Protein AF-K5YWD1-F1 (afdb_monomer_lite)

Secondary structure (DSSP, 8-state):
-TTTSPTTPEEEEEEE-B-SSHHHHHHHHHHHHHH-TT---PPBHHHHHHHHHHTT--S-EEEEEEEEEEHHHHHHT---GGG-HHHHHHHHHHTTTT-TTSS--EEETTEEEEEEEEEEEEEE---

pLDDT: mean 97.2, std 2.27, range [78.12, 98.75]

Structure (mmCIF, N/CA/C/O backbone):
data_AF-K5YWD1-F1
#
_entry.id   AF-K5YWD1-F1
#
loop_
_atom_site.group_PDB
_atom_site.id
_atom_site.type_symbol
_atom_site.label_atom_id
_atom_site.label_alt_id
_atom_site.label_comp_id
_atom_site.label_asym_id
_atom_site.label_entity_id
_atom_site.label_seq_id
_atom_site.pdbx_PDB_ins_code
_atom_site.Cartn_x
_atom_site.Cartn_y
_atom_site.Cartn_z
_atom_site.occupancy
_atom_site.B_iso_or_equiv
_atom_site.auth_seq_id
_atom_site.auth_comp_id
_atom_site.auth_asym_id
_atom_site.auth_atom_id
_atom_site.pdbx_PDB_model_num
ATOM 1 N N . MET A 1 1 ? -14.691 9.164 9.402 1.00 92.31 1 MET A N 1
ATOM 2 C CA . MET A 1 1 ? -15.242 7.892 9.925 1.00 92.31 1 MET A CA 1
ATOM 3 C C . MET A 1 1 ? -15.603 7.996 11.404 1.00 92.31 1 MET A C 1
ATOM 5 O O . MET A 1 1 ? -16.786 7.988 11.702 1.00 92.31 1 MET A O 1
ATOM 9 N N . VAL A 1 2 ? -14.638 8.214 12.307 1.00 95.00 2 VAL A N 1
ATOM 10 C CA . VAL A 1 2 ? -14.841 8.201 13.778 1.00 95.00 2 VAL A CA 1
ATOM 11 C C . VAL A 1 2 ? -16.022 9.037 14.282 1.00 95.00 2 VAL A C 1
ATOM 13 O O . VAL A 1 2 ? -16.811 8.562 15.097 1.00 95.00 2 VAL A O 1
ATOM 16 N N . ARG A 1 3 ? -16.188 10.264 13.769 1.00 95.69 3 ARG A N 1
ATOM 17 C CA . ARG A 1 3 ? -17.308 11.150 14.131 1.00 95.69 3 ARG A CA 1
ATOM 18 C C . ARG A 1 3 ? -18.682 10.494 13.938 1.00 95.69 3 ARG A C 1
ATOM 20 O O . ARG A 1 3 ? -19.575 10.736 14.736 1.00 95.69 3 ARG A O 1
ATOM 27 N N . LEU A 1 4 ? -18.841 9.698 12.880 1.00 96.62 4 LEU A N 1
ATOM 28 C CA . LEU A 1 4 ? -20.120 9.105 12.478 1.00 96.62 4 LEU A CA 1
ATOM 29 C C . LEU A 1 4 ? -20.334 7.699 13.042 1.00 96.62 4 LEU A C 1
ATOM 31 O O . LEU A 1 4 ? -21.474 7.276 13.193 1.00 96.62 4 LEU A O 1
ATOM 35 N N . THR A 1 5 ? -19.261 6.971 13.347 1.00 96.94 5 THR A N 1
ATOM 36 C CA . THR A 1 5 ? -19.362 5.643 13.954 1.00 96.94 5 THR A CA 1
ATOM 37 C C . THR A 1 5 ? -20.031 5.757 15.326 1.00 96.94 5 THR A C 1
ATOM 39 O O . THR A 1 5 ? -19.614 6.569 16.157 1.00 96.94 5 THR A O 1
ATOM 42 N N . ALA A 1 6 ? -21.069 4.957 15.570 1.00 97.06 6 ALA A N 1
ATOM 43 C CA . ALA A 1 6 ? -21.702 4.862 16.883 1.00 97.06 6 ALA A CA 1
ATOM 44 C C . ALA A 1 6 ? -20.738 4.255 17.917 1.00 97.06 6 ALA A C 1
ATOM 46 O O . ALA A 1 6 ? -19.829 3.502 17.559 1.00 97.06 6 ALA A O 1
ATOM 47 N N . THR A 1 7 ? -20.939 4.554 19.199 1.00 96.50 7 THR A N 1
ATOM 48 C CA . THR A 1 7 ? -20.226 3.878 20.294 1.00 96.50 7 THR A CA 1
ATOM 49 C C . THR A 1 7 ? -20.451 2.365 20.216 1.00 96.50 7 THR A C 1
ATOM 51 O O . THR A 1 7 ? -21.562 1.915 19.942 1.00 96.50 7 THR A O 1
ATOM 54 N N . GLY A 1 8 ? -19.388 1.576 20.392 1.00 97.19 8 GLY A N 1
ATOM 55 C CA . GLY A 1 8 ? -19.395 0.124 20.165 1.00 97.19 8 GLY A CA 1
ATOM 56 C C . GLY A 1 8 ? -19.268 -0.287 18.690 1.00 97.19 8 GLY A C 1
ATOM 57 O O . GLY A 1 8 ? -19.046 -1.460 18.392 1.00 97.19 8 GLY A O 1
ATOM 58 N N . GLY A 1 9 ? -19.352 0.662 17.754 1.00 97.62 9 GLY A N 1
ATOM 59 C CA . GLY A 1 9 ? -19.116 0.429 16.334 1.00 97.62 9 GLY A CA 1
ATOM 60 C C . GLY A 1 9 ? -17.634 0.222 16.019 1.00 97.62 9 GLY A C 1
ATOM 61 O O . GLY A 1 9 ? -16.753 0.792 16.666 1.00 97.62 9 GLY A O 1
ATOM 62 N N . ARG A 1 10 ? -17.350 -0.584 14.993 1.00 97.81 10 ARG A N 1
ATOM 63 C CA . ARG A 1 10 ? -15.984 -0.882 14.549 1.00 97.81 10 ARG A CA 1
ATOM 64 C C . ARG A 1 10 ? -15.585 -0.015 13.361 1.00 97.81 10 ARG A C 1
ATOM 66 O O . ARG A 1 10 ? -16.333 0.102 12.395 1.00 97.81 10 ARG A O 1
ATOM 73 N N . VAL A 1 11 ? -14.379 0.536 13.419 1.00 98.06 11 VAL A N 1
ATOM 74 C CA . VAL A 1 11 ? -13.693 1.130 12.268 1.00 98.06 11 VAL A CA 1
ATOM 75 C C . VAL A 1 11 ? -12.657 0.124 11.786 1.00 98.06 11 VAL A C 1
ATOM 77 O O . VAL A 1 11 ? -11.873 -0.379 12.591 1.00 98.06 11 VAL A O 1
ATOM 80 N N . VAL A 1 12 ? -12.680 -0.189 10.491 1.00 98.25 12 VAL A N 1
ATOM 81 C CA . VAL A 1 12 ? -11.716 -1.079 9.835 1.00 98.25 12 VAL A CA 1
ATOM 82 C C . VAL A 1 12 ? -11.089 -0.327 8.668 1.00 98.25 12 VAL A C 1
ATOM 84 O O . VAL A 1 12 ? -11.808 0.266 7.867 1.00 98.25 12 VAL A O 1
ATOM 87 N N . LEU A 1 13 ? -9.764 -0.351 8.586 1.00 98.31 13 LEU A N 1
ATOM 88 C CA . LEU A 1 13 ? -8.983 0.150 7.462 1.00 98.31 13 LEU A CA 1
ATOM 89 C C . LEU A 1 13 ? -8.255 -1.034 6.833 1.00 98.31 13 LEU A C 1
ATOM 91 O O . LEU A 1 13 ? -7.573 -1.771 7.540 1.00 98.31 13 LEU A O 1
ATOM 95 N N . CYS A 1 14 ? -8.398 -1.194 5.522 1.00 98.25 14 CYS A N 1
ATOM 96 C CA . CYS A 1 14 ? -7.666 -2.171 4.724 1.00 98.25 14 CYS A CA 1
ATOM 97 C C . CYS A 1 14 ? -6.962 -1.407 3.610 1.00 98.25 14 CYS A C 1
ATOM 99 O O . CYS A 1 14 ? -7.650 -0.825 2.773 1.00 98.25 14 CYS A O 1
ATOM 101 N N . ASP A 1 15 ? -5.634 -1.388 3.610 1.00 98.38 15 ASP A N 1
ATOM 102 C CA . ASP A 1 15 ? -4.888 -0.623 2.612 1.00 98.38 15 ASP A CA 1
ATOM 103 C C . ASP A 1 15 ? -3.509 -1.226 2.326 1.00 98.38 15 ASP A C 1
ATOM 105 O O . ASP A 1 15 ? -2.964 -1.995 3.130 1.00 98.38 15 ASP A O 1
ATOM 109 N N . GLY A 1 16 ? -2.950 -0.871 1.171 1.00 98.12 16 GLY A N 1
ATOM 110 C CA . GLY A 1 16 ? -1.525 -1.016 0.913 1.00 98.12 16 GLY A CA 1
ATOM 111 C C . GLY A 1 16 ? -0.726 -0.010 1.739 1.00 98.12 16 GLY A C 1
ATOM 112 O O . GLY A 1 16 ? -1.207 1.071 2.068 1.00 98.12 16 GLY A O 1
ATOM 113 N N . ILE A 1 17 ? 0.513 -0.356 2.070 1.00 98.62 17 ILE A N 1
ATOM 114 C CA . ILE A 1 17 ? 1.416 0.509 2.825 1.00 98.62 17 ILE A CA 1
ATOM 115 C C . ILE A 1 17 ? 2.753 0.664 2.113 1.00 98.62 17 ILE A C 1
ATOM 117 O O . ILE A 1 17 ? 3.264 -0.274 1.500 1.00 98.62 17 ILE A O 1
ATOM 121 N N . ALA A 1 18 ? 3.335 1.852 2.238 1.00 98.44 18 ALA A N 1
ATOM 122 C CA . ALA A 1 18 ? 4.702 2.114 1.815 1.00 98.44 18 ALA A CA 1
ATOM 123 C C . ALA A 1 18 ? 5.716 1.600 2.855 1.00 98.44 18 ALA A C 1
ATOM 125 O O . ALA A 1 18 ? 5.373 1.341 4.013 1.00 98.44 18 ALA A O 1
ATOM 126 N N . SER A 1 19 ? 6.979 1.465 2.437 1.00 97.75 19 SER A N 1
ATOM 127 C CA . SER A 1 19 ? 8.092 1.157 3.343 1.00 97.75 19 SER A CA 1
ATOM 128 C C . SER A 1 19 ? 8.279 2.246 4.408 1.00 97.75 19 SER A C 1
ATOM 130 O O . SER A 1 19 ? 7.979 3.411 4.164 1.00 97.75 19 SER A O 1
ATOM 132 N N . ASP A 1 20 ? 8.829 1.885 5.570 1.00 96.75 20 ASP A N 1
ATOM 133 C CA . ASP A 1 20 ? 9.285 2.866 6.566 1.00 96.75 20 ASP A CA 1
ATOM 134 C C . ASP A 1 20 ? 10.615 3.528 6.151 1.00 96.75 20 ASP A C 1
ATOM 136 O O . ASP A 1 20 ? 11.000 4.553 6.708 1.00 96.75 20 ASP A O 1
ATOM 140 N N . GLU A 1 21 ? 11.306 2.974 5.147 1.00 97.69 21 GLU A N 1
ATOM 141 C CA . GLU A 1 21 ? 12.464 3.601 4.505 1.00 97.69 21 GLU A CA 1
ATOM 142 C C . GLU A 1 21 ? 11.996 4.748 3.581 1.00 97.69 21 GLU A C 1
ATOM 144 O O . GLU A 1 21 ? 11.340 4.470 2.568 1.00 97.69 21 GLU A O 1
ATOM 149 N N . PRO A 1 22 ? 12.335 6.026 3.865 1.00 97.00 22 PRO A N 1
ATOM 150 C CA . PRO A 1 22 ? 11.764 7.171 3.147 1.00 97.00 22 PRO A CA 1
ATOM 151 C C . PRO A 1 22 ? 12.035 7.167 1.641 1.00 97.00 22 PRO A C 1
ATOM 153 O O . PRO A 1 22 ? 11.162 7.528 0.853 1.00 97.00 22 PRO A O 1
ATOM 156 N N . GLU A 1 23 ? 13.224 6.726 1.231 1.00 97.50 23 GLU A N 1
ATOM 157 C CA . GLU A 1 23 ? 13.604 6.675 -0.181 1.00 97.50 23 GLU A CA 1
ATOM 158 C C . GLU A 1 23 ? 12.786 5.637 -0.953 1.00 97.50 23 GLU A C 1
ATOM 160 O O . GLU A 1 23 ? 12.228 5.960 -2.004 1.00 97.50 23 GLU A O 1
ATOM 165 N N . LYS A 1 24 ? 12.601 4.437 -0.386 1.00 97.81 24 LYS A N 1
ATOM 166 C CA . LYS A 1 24 ? 11.731 3.411 -0.977 1.00 97.81 24 LYS A CA 1
ATOM 167 C C . LYS A 1 24 ? 10.277 3.859 -1.009 1.00 97.81 24 LYS A C 1
ATOM 169 O O . LYS A 1 24 ? 9.601 3.693 -2.018 1.00 97.81 24 LYS A O 1
ATOM 174 N N . ALA A 1 25 ? 9.792 4.480 0.068 1.00 98.31 25 ALA A N 1
ATOM 175 C CA . ALA A 1 25 ? 8.435 5.018 0.119 1.00 98.31 25 ALA A CA 1
ATOM 176 C C . ALA A 1 25 ? 8.199 6.087 -0.956 1.00 98.31 25 ALA A C 1
ATOM 178 O O . ALA A 1 25 ? 7.147 6.102 -1.598 1.00 98.31 25 ALA A O 1
ATOM 179 N N . ARG A 1 26 ? 9.182 6.968 -1.172 1.00 98.44 26 ARG A N 1
ATOM 180 C CA . ARG A 1 26 ? 9.143 8.010 -2.198 1.00 98.44 26 ARG A CA 1
ATOM 181 C C . ARG A 1 26 ? 9.136 7.410 -3.603 1.00 98.44 26 ARG A C 1
ATOM 183 O O . ARG A 1 26 ? 8.282 7.799 -4.398 1.00 98.44 26 ARG A O 1
ATOM 190 N N . ALA A 1 27 ? 10.035 6.470 -3.888 1.00 98.31 27 ALA A N 1
ATOM 191 C CA . ALA A 1 27 ? 10.118 5.790 -5.180 1.00 98.31 27 ALA A CA 1
ATOM 192 C C . ALA A 1 27 ? 8.840 4.992 -5.486 1.00 98.31 27 ALA A C 1
ATOM 194 O O . ALA A 1 27 ? 8.250 5.157 -6.552 1.00 98.31 27 ALA A O 1
ATOM 195 N N . PHE A 1 28 ? 8.342 4.222 -4.516 1.00 98.56 28 PHE A N 1
ATOM 196 C CA . PHE A 1 28 ? 7.083 3.486 -4.623 1.00 98.56 28 PHE A CA 1
ATOM 197 C C . PHE A 1 28 ? 5.895 4.405 -4.926 1.00 98.56 28 PHE A C 1
ATOM 199 O O . PHE A 1 28 ? 5.149 4.168 -5.869 1.00 98.56 28 PHE A O 1
ATOM 206 N N . ASN A 1 29 ? 5.747 5.505 -4.186 1.00 98.62 29 ASN A N 1
ATOM 207 C CA . ASN A 1 29 ? 4.661 6.456 -4.419 1.00 98.62 29 ASN A CA 1
ATOM 208 C C . ASN A 1 29 ? 4.777 7.200 -5.760 1.00 98.62 29 ASN A C 1
ATOM 210 O O . ASN A 1 29 ? 3.763 7.593 -6.334 1.00 98.62 29 ASN A O 1
ATOM 214 N N . GLN A 1 30 ? 5.993 7.437 -6.260 1.00 98.31 30 GLN A N 1
ATOM 215 C CA . GLN A 1 30 ? 6.196 7.970 -7.610 1.00 98.31 30 GLN A CA 1
ATOM 216 C C . GLN A 1 30 ? 5.778 6.951 -8.673 1.00 98.31 30 GLN A C 1
ATOM 218 O O . GLN A 1 30 ? 5.052 7.317 -9.594 1.00 98.31 30 GLN A O 1
ATOM 223 N N . MET A 1 31 ? 6.172 5.685 -8.508 1.00 98.25 31 MET A N 1
ATOM 224 C CA . MET A 1 31 ? 5.762 4.592 -9.386 1.00 98.25 31 MET A CA 1
ATOM 225 C C . MET A 1 31 ? 4.241 4.413 -9.382 1.00 98.25 31 MET A C 1
ATOM 227 O O . MET A 1 31 ? 3.649 4.380 -10.451 1.00 98.25 31 MET A O 1
ATOM 231 N N . GLU A 1 32 ? 3.582 4.397 -8.221 1.00 98.50 32 GLU A N 1
ATOM 232 C CA . GLU A 1 32 ? 2.125 4.228 -8.145 1.00 98.50 32 GLU A CA 1
ATOM 233 C C . GLU A 1 32 ? 1.358 5.394 -8.779 1.00 98.50 32 GLU A C 1
ATOM 235 O O . GLU A 1 32 ? 0.368 5.167 -9.465 1.00 98.50 32 GLU A O 1
ATOM 240 N N . ARG A 1 33 ? 1.841 6.637 -8.639 1.00 98.25 33 ARG A N 1
ATOM 241 C CA . ARG A 1 33 ? 1.283 7.794 -9.365 1.00 98.25 33 ARG A CA 1
ATOM 242 C C . ARG A 1 33 ? 1.498 7.722 -10.867 1.00 98.25 33 ARG A C 1
ATOM 244 O O . ARG A 1 33 ? 0.671 8.222 -11.623 1.00 98.25 33 ARG A O 1
ATOM 251 N N . TRP A 1 34 ? 2.605 7.131 -11.307 1.00 98.12 34 TRP A N 1
ATOM 252 C CA . TRP A 1 34 ? 2.787 6.838 -12.721 1.00 98.12 34 TRP A CA 1
ATOM 253 C C . TRP A 1 34 ? 1.792 5.758 -13.146 1.00 98.12 34 TRP A C 1
ATOM 255 O O . TRP A 1 34 ? 1.024 6.002 -14.066 1.00 98.12 34 TRP A O 1
ATOM 265 N N . ARG A 1 35 ? 1.755 4.611 -12.460 1.00 98.31 35 ARG A N 1
ATOM 266 C CA . ARG A 1 35 ? 0.900 3.448 -12.747 1.00 98.31 35 ARG A CA 1
ATOM 267 C C . ARG A 1 35 ? -0.592 3.780 -12.774 1.00 98.31 35 ARG A C 1
ATOM 269 O O . ARG A 1 35 ? -1.322 3.261 -13.618 1.00 98.31 35 ARG A O 1
ATOM 276 N N . ASP A 1 36 ? -1.029 4.597 -11.829 1.00 97.81 36 ASP A N 1
ATOM 277 C CA . ASP A 1 36 ? -2.393 5.069 -11.659 1.00 97.81 36 ASP A CA 1
ATOM 278 C C . ASP A 1 36 ? -2.348 6.542 -11.207 1.00 97.81 36 ASP A C 1
ATOM 280 O O . ASP A 1 36 ? -2.133 6.819 -10.020 1.00 97.81 36 ASP A O 1
ATOM 284 N N . PRO A 1 37 ? -2.566 7.500 -12.130 1.00 96.75 37 PRO A N 1
ATOM 285 C CA . PRO A 1 37 ? -2.554 8.934 -11.839 1.00 96.75 37 PRO A CA 1
ATOM 286 C C . PRO A 1 37 ? -3.556 9.392 -10.774 1.00 96.75 37 PRO A C 1
ATOM 288 O O . PRO A 1 37 ? -3.445 10.518 -10.289 1.00 96.75 37 PRO A O 1
ATOM 291 N N . SER A 1 38 ? -4.533 8.555 -10.404 1.00 96.75 38 SER A N 1
ATOM 292 C CA . SER A 1 38 ? -5.448 8.848 -9.297 1.00 96.75 38 SER A CA 1
ATOM 293 C C . SER A 1 38 ? -4.829 8.599 -7.917 1.00 96.75 38 SER A C 1
ATOM 295 O O . SER A 1 38 ? -5.367 9.064 -6.908 1.00 96.75 38 SER A O 1
ATOM 297 N N . THR A 1 39 ? -3.684 7.911 -7.855 1.00 97.81 39 THR A N 1
ATOM 298 C CA . THR A 1 39 ? -2.971 7.649 -6.605 1.00 97.81 39 THR A CA 1
ATOM 299 C C . THR A 1 39 ? -2.577 8.960 -5.935 1.00 97.81 39 THR A C 1
ATOM 301 O O . THR A 1 39 ? -1.801 9.750 -6.465 1.00 97.81 39 THR A O 1
ATOM 304 N N . VAL A 1 40 ? -3.052 9.170 -4.708 1.00 98.00 40 VAL A N 1
ATOM 305 C CA . VAL A 1 40 ? -2.578 10.280 -3.875 1.00 98.00 40 VAL A CA 1
ATOM 306 C C . VAL A 1 40 ? -1.272 9.877 -3.198 1.00 98.00 40 VAL A C 1
ATOM 308 O O . VAL A 1 40 ? -0.211 10.408 -3.531 1.00 98.00 40 VAL A O 1
ATOM 311 N N . GLU A 1 41 ? -1.340 8.929 -2.259 1.00 98.00 41 GLU A N 1
ATOM 312 C CA . GLU A 1 41 ? -0.179 8.432 -1.525 1.00 98.00 41 GLU A CA 1
ATOM 313 C C . GLU A 1 41 ? -0.513 7.158 -0.734 1.00 98.00 41 GLU A C 1
ATOM 315 O O . GLU A 1 41 ? -1.510 7.117 -0.013 1.00 98.00 41 GLU A O 1
ATOM 320 N N . PHE A 1 42 ? 0.369 6.165 -0.790 1.00 98.62 42 PHE A N 1
ATOM 321 C CA . PHE A 1 42 ? 0.424 5.045 0.138 1.00 98.62 42 PHE A CA 1
ATOM 322 C C . PHE A 1 42 ? 1.162 5.465 1.407 1.00 98.62 42 PHE A C 1
ATOM 324 O O . PHE A 1 42 ? 2.329 5.870 1.368 1.00 98.62 42 PHE A O 1
ATOM 331 N N . ARG A 1 43 ? 0.479 5.351 2.547 1.00 98.50 43 ARG A N 1
ATOM 332 C CA . ARG A 1 43 ? 1.015 5.716 3.864 1.00 98.50 43 ARG A CA 1
ATOM 333 C C . ARG A 1 43 ? 1.820 4.574 4.479 1.00 98.50 43 ARG A C 1
ATOM 335 O O . ARG A 1 43 ? 1.642 3.412 4.129 1.00 98.50 43 ARG A O 1
ATOM 342 N N . THR A 1 44 ? 2.703 4.899 5.418 1.00 98.50 44 THR A N 1
ATOM 343 C CA . THR A 1 44 ? 3.409 3.882 6.208 1.00 98.50 44 THR A CA 1
ATOM 344 C C . THR A 1 44 ? 2.488 3.277 7.264 1.00 98.50 44 THR A C 1
ATOM 346 O O . THR A 1 44 ? 1.485 3.883 7.660 1.00 98.50 44 THR A O 1
ATOM 349 N N . PHE A 1 45 ? 2.851 2.100 7.780 1.00 98.31 45 PHE A N 1
ATOM 350 C CA . PHE A 1 45 ? 2.137 1.500 8.910 1.00 98.31 45 PHE A CA 1
ATOM 351 C C . PHE A 1 45 ? 2.099 2.451 10.112 1.00 98.31 45 PHE A C 1
ATOM 353 O O . PHE A 1 45 ? 1.031 2.671 10.678 1.00 98.31 45 PHE A O 1
ATOM 360 N N . GLY A 1 46 ? 3.239 3.061 10.458 1.00 98.19 46 GLY A N 1
ATOM 361 C CA . GLY A 1 46 ? 3.332 3.988 11.587 1.00 98.19 46 GLY A CA 1
ATOM 362 C C . GLY A 1 46 ? 2.402 5.196 11.450 1.00 98.19 46 GLY A C 1
ATOM 363 O O . GLY A 1 46 ? 1.777 5.600 12.427 1.00 98.19 46 GLY A O 1
ATOM 364 N N . TYR A 1 47 ? 2.239 5.734 10.236 1.00 98.31 47 TYR A N 1
ATOM 365 C CA . TYR A 1 47 ? 1.292 6.822 9.980 1.00 98.31 47 TYR A CA 1
ATOM 366 C C . TYR A 1 47 ? -0.160 6.383 10.222 1.00 98.31 47 TYR A C 1
ATOM 368 O O . TYR A 1 47 ? -0.907 7.058 10.931 1.00 98.31 47 TYR A O 1
ATOM 376 N N . LEU A 1 48 ? -0.564 5.245 9.645 1.00 98.38 48 LEU A N 1
ATOM 377 C CA . LEU A 1 48 ? -1.934 4.736 9.763 1.00 98.38 48 LEU A CA 1
ATOM 378 C C . LEU A 1 48 ? -2.270 4.318 11.198 1.00 98.38 48 LEU A C 1
ATOM 380 O O . LEU A 1 48 ? -3.374 4.571 11.673 1.00 98.38 48 LEU A O 1
ATOM 384 N N . HIS A 1 49 ? -1.311 3.715 11.896 1.00 98.31 49 HIS A N 1
ATOM 385 C CA . HIS A 1 49 ? -1.418 3.370 13.309 1.00 98.31 49 HIS A CA 1
ATOM 386 C C . HIS A 1 49 ? -1.633 4.618 14.171 1.00 98.31 49 HIS A C 1
ATOM 388 O O . HIS A 1 49 ? -2.629 4.710 14.893 1.00 98.31 49 HIS A O 1
ATOM 394 N N . LYS A 1 50 ? -0.767 5.628 14.013 1.00 98.12 50 LYS A N 1
ATOM 395 C CA . LYS A 1 50 ? -0.860 6.900 14.739 1.00 98.12 50 LYS A CA 1
ATOM 396 C C . LYS A 1 50 ? -2.212 7.579 14.526 1.00 98.12 50 LYS A C 1
ATOM 398 O O . LYS A 1 50 ? -2.784 8.099 15.479 1.00 98.12 50 LYS A O 1
ATOM 403 N N . LEU A 1 51 ? -2.760 7.510 13.310 1.00 97.12 51 LEU A N 1
ATOM 404 C CA . LEU A 1 51 ? -4.076 8.063 12.992 1.00 97.12 51 LEU A CA 1
ATOM 405 C C . LEU A 1 51 ? -5.201 7.446 13.843 1.00 97.12 51 LEU A C 1
ATOM 407 O O . LEU A 1 51 ? -6.110 8.164 14.253 1.00 97.12 51 LEU A O 1
ATOM 411 N N . PHE A 1 52 ? -5.165 6.142 14.136 1.00 97.44 52 PHE A N 1
ATOM 412 C CA . PHE A 1 52 ? -6.163 5.516 15.017 1.00 97.44 52 PHE A CA 1
ATOM 413 C C . PHE A 1 52 ? -6.065 6.058 16.447 1.00 97.44 52 PHE A C 1
ATOM 415 O O . PHE A 1 52 ? -7.086 6.427 17.038 1.00 97.44 52 PHE A O 1
ATOM 422 N N . VAL A 1 53 ? -4.842 6.160 16.971 1.00 97.06 53 VAL A N 1
ATOM 423 C CA . VAL A 1 53 ? -4.578 6.656 18.327 1.00 97.06 53 VAL A CA 1
ATOM 424 C C . VAL A 1 53 ? -4.996 8.122 18.463 1.00 97.06 53 VAL A C 1
ATOM 426 O O . VAL A 1 53 ? -5.757 8.464 19.366 1.00 97.06 53 VAL A O 1
ATOM 429 N N . GLU A 1 54 ? -4.571 8.983 17.536 1.00 96.94 54 GLU A N 1
ATOM 430 C CA . GLU A 1 54 ? -4.874 10.421 17.555 1.00 96.94 54 GLU A CA 1
ATOM 431 C C . GLU A 1 54 ? -6.370 10.719 17.410 1.00 96.94 54 GLU A C 1
ATOM 433 O O . GLU A 1 54 ? -6.855 11.721 17.932 1.00 96.94 54 GLU A O 1
ATOM 438 N N . MET A 1 55 ? -7.123 9.845 16.738 1.00 95.69 55 MET A N 1
ATOM 439 C CA . MET A 1 55 ? -8.575 9.978 16.597 1.00 95.69 55 MET A CA 1
ATOM 440 C C . MET A 1 55 ? -9.364 9.384 17.776 1.00 95.69 55 MET A C 1
ATOM 442 O O . MET A 1 55 ? -10.591 9.306 17.705 1.00 95.69 55 MET A O 1
ATOM 446 N N . GLY A 1 56 ? -8.691 8.962 18.851 1.00 95.19 56 GLY A N 1
ATOM 447 C CA . GLY A 1 56 ? -9.331 8.457 20.067 1.00 95.19 56 GLY A CA 1
ATOM 448 C C . GLY A 1 56 ? -9.898 7.040 19.948 1.00 95.19 56 GLY A C 1
ATOM 449 O O . GLY A 1 56 ? -10.727 6.647 20.762 1.00 95.19 56 GLY A O 1
ATOM 450 N N . LEU A 1 57 ? -9.476 6.257 18.946 1.00 96.06 57 LEU A N 1
ATOM 451 C CA . LEU A 1 57 ? -9.875 4.848 18.820 1.00 96.06 57 LEU A CA 1
ATOM 452 C C . LEU A 1 57 ? -9.022 3.901 19.683 1.00 96.06 57 LEU A C 1
ATOM 454 O O . LEU A 1 57 ? -9.379 2.733 19.830 1.00 96.06 57 LEU A O 1
ATOM 458 N N . GLY A 1 58 ? -7.919 4.398 20.250 1.00 94.56 58 GLY A N 1
ATOM 459 C CA . GLY A 1 58 ? -6.955 3.602 21.008 1.00 94.56 58 GLY A CA 1
ATOM 460 C C . GLY A 1 58 ? -6.023 2.783 20.114 1.00 94.56 58 GLY A C 1
ATOM 461 O O . GLY A 1 58 ? -5.884 3.057 18.922 1.00 94.56 58 GLY A O 1
ATOM 462 N N . GLU A 1 59 ? -5.373 1.787 20.714 1.00 97.00 59 GLU A N 1
ATOM 463 C CA . GLU A 1 59 ? -4.449 0.881 20.029 1.00 97.00 59 GLU A CA 1
ATOM 464 C C . GLU A 1 59 ? -5.224 -0.069 19.091 1.00 97.00 59 GLU A C 1
ATOM 466 O O . GLU A 1 59 ? -6.038 -0.868 19.572 1.00 97.00 59 GLU A O 1
ATOM 471 N N . PRO A 1 60 ? -5.029 -0.001 17.760 1.00 97.81 60 PRO A N 1
ATOM 472 C CA . PRO A 1 60 ? -5.752 -0.863 16.835 1.00 97.81 60 PRO A CA 1
ATOM 473 C C . PRO A 1 60 ? -5.202 -2.293 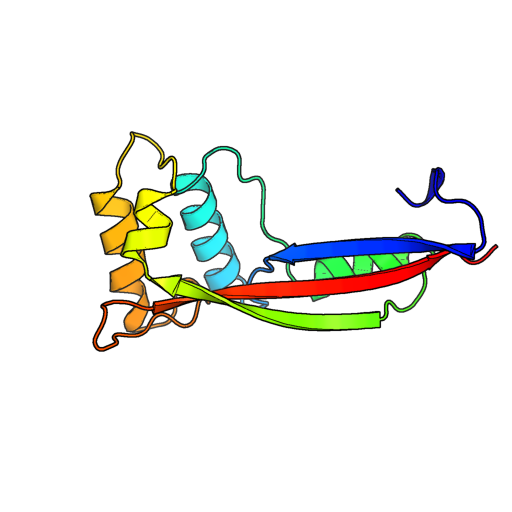16.838 1.00 97.81 60 PRO A C 1
ATOM 475 O O . PRO A 1 60 ? -3.997 -2.521 16.891 1.00 97.81 60 PRO A O 1
ATOM 478 N N . TYR A 1 61 ? -6.081 -3.278 16.641 1.00 98.44 61 TYR A N 1
ATOM 479 C CA . TYR A 1 61 ? -5.635 -4.589 16.171 1.00 98.44 61 TYR A CA 1
ATOM 480 C C . TYR A 1 61 ? -5.064 -4.444 14.759 1.00 98.44 61 TYR A C 1
ATOM 482 O O . TYR A 1 61 ? -5.727 -3.869 13.892 1.00 98.44 61 TYR A O 1
ATOM 490 N N . ALA A 1 62 ? -3.880 -5.009 14.526 1.00 98.50 62 ALA A N 1
ATOM 491 C CA . ALA A 1 62 ? -3.191 -4.964 13.246 1.00 98.50 62 ALA A CA 1
ATOM 492 C C . ALA A 1 62 ? -2.907 -6.370 12.708 1.00 98.50 62 ALA A C 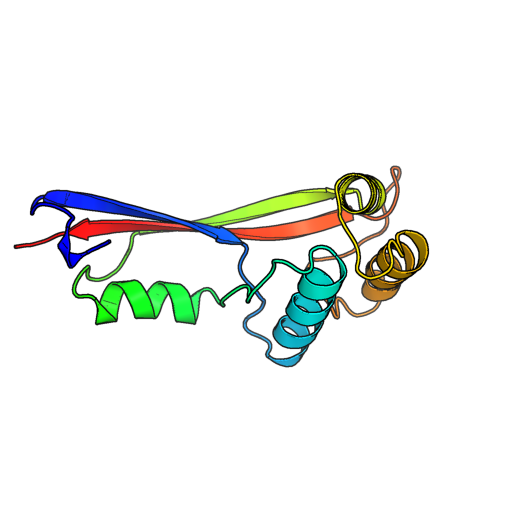1
ATOM 494 O O . ALA A 1 62 ? -2.397 -7.237 13.420 1.00 98.50 62 ALA A O 1
ATOM 495 N N . ARG A 1 63 ? -3.176 -6.577 11.417 1.00 98.56 63 ARG A N 1
ATOM 496 C CA . ARG A 1 63 ? -2.752 -7.771 10.681 1.00 98.56 63 ARG A CA 1
ATOM 497 C C . ARG A 1 63 ? -2.131 -7.376 9.351 1.00 98.56 63 ARG A C 1
ATOM 499 O O . ARG A 1 63 ? -2.829 -6.892 8.465 1.00 98.56 63 ARG A O 1
ATOM 506 N N . SER A 1 64 ? -0.837 -7.637 9.212 1.00 97.94 64 SER A N 1
ATOM 507 C CA . SER A 1 64 ? -0.090 -7.385 7.979 1.00 97.94 64 SER A CA 1
ATOM 508 C C . SER A 1 64 ? -0.061 -8.618 7.082 1.00 97.94 64 SER A C 1
ATOM 510 O O . SER A 1 64 ? -0.058 -9.755 7.558 1.00 97.94 64 SER A O 1
ATOM 512 N N . PHE A 1 65 ? -0.041 -8.390 5.776 1.00 98.00 65 PHE A N 1
ATOM 513 C CA . PHE A 1 65 ? 0.032 -9.429 4.755 1.00 98.00 65 PHE A CA 1
ATOM 514 C C . PHE A 1 65 ? 0.640 -8.865 3.467 1.00 98.00 65 PHE A C 1
ATOM 516 O O . PHE A 1 65 ? 0.881 -7.664 3.346 1.00 98.00 65 PHE A O 1
ATOM 523 N N . HIS A 1 66 ? 0.911 -9.753 2.516 1.00 97.88 66 HIS A N 1
ATOM 524 C CA . HIS A 1 66 ? 1.443 -9.407 1.203 1.00 97.88 66 HIS A CA 1
ATOM 525 C C . HIS A 1 66 ? 0.439 -9.818 0.131 1.00 97.88 66 HIS A C 1
ATOM 527 O O . HIS A 1 66 ? -0.092 -10.929 0.187 1.00 97.88 66 HIS A O 1
ATOM 533 N N . VAL A 1 67 ? 0.205 -8.943 -0.845 1.00 98.12 67 VAL A N 1
ATOM 534 C CA . VAL A 1 67 ? -0.632 -9.232 -2.014 1.00 98.12 67 VAL A CA 1
ATOM 535 C C . VAL A 1 67 ? 0.283 -9.415 -3.227 1.00 98.12 67 VAL A C 1
ATOM 537 O O . VAL A 1 67 ? 0.820 -8.421 -3.723 1.00 98.12 67 VAL A O 1
ATOM 540 N N . PRO A 1 68 ? 0.531 -10.662 -3.670 1.00 97.75 68 PRO A N 1
ATOM 541 C CA . PRO A 1 68 ? 1.493 -10.940 -4.727 1.00 97.75 68 PRO A CA 1
ATOM 542 C C . PRO A 1 68 ? 0.902 -10.698 -6.119 1.00 97.75 68 PRO A C 1
ATOM 544 O O . PRO A 1 68 ? -0.236 -11.075 -6.384 1.00 97.75 68 PRO A O 1
ATOM 547 N N . TYR A 1 69 ? 1.726 -10.181 -7.029 1.00 98.12 69 TYR A N 1
ATOM 548 C CA . TYR A 1 69 ? 1.405 -10.008 -8.446 1.00 98.12 69 TYR A CA 1
ATOM 549 C C . TYR A 1 69 ? 2.575 -10.449 -9.328 1.00 98.12 69 TYR A C 1
ATOM 551 O O . TYR A 1 69 ? 3.739 -10.368 -8.921 1.00 98.12 69 TYR A O 1
ATOM 559 N N . LEU A 1 70 ? 2.264 -10.885 -10.550 1.00 98.56 70 LEU A N 1
ATOM 560 C CA . LEU A 1 70 ? 3.216 -10.807 -11.655 1.00 98.56 70 LEU A CA 1
ATOM 561 C C . LEU A 1 70 ? 3.262 -9.355 -12.137 1.00 98.56 70 LEU A C 1
ATOM 563 O O . LEU A 1 70 ? 2.216 -8.715 -12.270 1.00 98.56 70 LEU A O 1
ATOM 567 N N . ALA A 1 71 ? 4.459 -8.829 -12.396 1.00 98.25 71 ALA A N 1
ATOM 568 C CA . ALA A 1 71 ? 4.635 -7.451 -12.854 1.00 98.25 71 ALA A CA 1
ATOM 569 C C . ALA A 1 71 ? 3.850 -7.188 -14.151 1.00 98.25 71 ALA A C 1
ATOM 571 O O . ALA A 1 71 ? 3.171 -6.172 -14.278 1.00 98.25 71 ALA A O 1
ATOM 572 N N . THR A 1 72 ? 3.856 -8.151 -15.072 1.00 98.31 72 THR A N 1
ATOM 573 C CA . THR A 1 72 ? 3.094 -8.111 -16.327 1.00 98.31 72 THR A CA 1
ATOM 574 C C . THR A 1 72 ? 1.585 -7.997 -16.104 1.00 98.31 72 THR A C 1
ATOM 576 O O . THR A 1 72 ? 0.932 -7.190 -16.767 1.00 98.31 72 THR A O 1
ATOM 579 N N . ASP A 1 73 ? 1.027 -8.746 -15.152 1.00 98.44 73 ASP A N 1
ATOM 580 C CA . ASP A 1 73 ? -0.402 -8.699 -14.829 1.00 98.44 73 ASP A CA 1
ATOM 581 C C . ASP A 1 73 ? -0.790 -7.379 -14.158 1.00 98.44 73 ASP A C 1
ATOM 583 O O . ASP A 1 73 ? -1.821 -6.794 -14.502 1.00 98.44 73 ASP A O 1
ATOM 587 N N . LEU A 1 74 ? 0.055 -6.871 -13.251 1.00 98.06 74 LEU A N 1
ATOM 588 C CA . LEU A 1 74 ? -0.155 -5.561 -12.637 1.00 98.06 74 LEU A CA 1
ATOM 589 C C . LEU A 1 74 ? -0.187 -4.462 -13.708 1.00 98.06 74 LEU A C 1
ATOM 591 O O . LEU A 1 74 ? -1.117 -3.658 -13.741 1.00 98.06 74 LEU A O 1
ATOM 595 N N . VAL A 1 75 ? 0.798 -4.445 -14.608 1.00 98.25 75 VAL A N 1
ATOM 596 C CA . VAL A 1 75 ? 0.899 -3.453 -15.690 1.00 98.25 75 VAL A CA 1
ATOM 597 C C . VAL A 1 75 ? -0.291 -3.551 -16.645 1.00 98.25 75 VAL A C 1
ATOM 599 O O . VAL A 1 75 ? -0.853 -2.529 -17.040 1.00 98.25 75 VAL A O 1
ATOM 602 N N . LYS A 1 76 ? -0.726 -4.769 -16.983 1.00 97.81 76 LYS A N 1
ATOM 603 C CA . LYS A 1 76 ? -1.895 -5.000 -17.841 1.00 97.81 76 LYS A CA 1
ATOM 604 C C . LYS A 1 76 ? -3.180 -4.415 -17.249 1.00 97.81 76 LYS A C 1
ATOM 606 O O . LYS A 1 76 ? -4.014 -3.921 -18.002 1.00 97.81 76 LYS A O 1
ATOM 611 N N . ALA A 1 77 ? -3.333 -4.463 -15.927 1.00 96.94 77 ALA A N 1
ATOM 612 C CA . ALA A 1 77 ? -4.485 -3.919 -15.207 1.00 96.94 77 ALA A CA 1
ATOM 613 C C . ALA A 1 77 ? -4.352 -2.423 -14.844 1.00 96.94 77 ALA A C 1
ATOM 615 O O . ALA A 1 77 ? -5.218 -1.890 -14.153 1.00 96.94 77 ALA A O 1
ATOM 616 N N . SER A 1 78 ? -3.280 -1.751 -15.274 1.00 96.75 78 SER A N 1
ATOM 617 C CA . SER A 1 78 ? -2.958 -0.373 -14.882 1.00 96.75 78 SER A CA 1
ATOM 618 C C . SER A 1 78 ? -3.311 0.672 -15.947 1.00 96.75 78 SER A C 1
ATOM 620 O O . SER A 1 78 ? -3.538 0.354 -17.119 1.00 96.75 78 SER A O 1
ATOM 622 N N . PHE A 1 79 ? -3.305 1.942 -15.531 1.00 96.19 79 PHE A N 1
ATOM 623 C CA . PHE A 1 79 ? -3.610 3.117 -16.354 1.00 96.19 79 PHE A CA 1
ATOM 624 C C . PHE A 1 79 ? -2.432 4.102 -16.341 1.00 96.19 79 PHE A C 1
ATOM 626 O O . PHE A 1 79 ? -2.586 5.225 -15.857 1.00 96.19 79 PHE A O 1
ATOM 633 N N . PRO A 1 80 ? -1.238 3.689 -16.810 1.00 96.75 80 PRO A N 1
ATOM 634 C CA . PRO A 1 80 ? -0.039 4.485 -16.629 1.00 96.75 80 PRO A CA 1
ATOM 635 C C . PRO A 1 80 ? -0.153 5.863 -17.290 1.00 96.75 80 PRO A C 1
ATOM 637 O O . PRO A 1 80 ? -0.754 6.010 -18.355 1.00 96.75 80 PRO A O 1
ATOM 640 N N . ALA A 1 81 ? 0.460 6.878 -16.684 1.00 93.44 81 ALA A N 1
ATOM 641 C CA . ALA A 1 81 ? 0.617 8.195 -17.288 1.00 93.44 81 ALA A CA 1
ATOM 642 C C . ALA A 1 81 ? 1.214 8.078 -18.703 1.00 93.44 81 ALA A C 1
ATOM 644 O O . ALA A 1 81 ? 2.212 7.389 -18.917 1.00 93.44 81 ALA A O 1
ATOM 645 N N . GLY A 1 82 ? 0.570 8.728 -19.677 1.00 95.44 82 GLY A N 1
ATOM 646 C CA . GLY A 1 82 ? 0.952 8.630 -21.091 1.00 95.44 82 GLY A CA 1
ATOM 647 C C . GLY A 1 82 ? 0.705 7.257 -21.732 1.00 95.44 82 GLY A C 1
ATOM 648 O O . GLY A 1 82 ? 1.191 7.024 -22.831 1.00 95.44 82 GLY A O 1
ATOM 649 N N . ASP A 1 83 ? -0.030 6.365 -21.061 1.00 96.06 83 ASP A N 1
ATOM 650 C CA . ASP A 1 83 ? -0.259 4.968 -21.453 1.00 96.06 83 ASP A CA 1
ATOM 651 C C . ASP A 1 83 ? 1.035 4.127 -21.570 1.00 96.06 83 ASP A C 1
ATOM 653 O O . ASP A 1 83 ? 1.053 3.064 -22.197 1.00 96.06 83 ASP A O 1
ATOM 657 N N . ASP A 1 84 ? 2.121 4.573 -20.922 1.00 97.31 84 ASP A N 1
ATOM 658 C CA . ASP A 1 84 ? 3.448 3.952 -21.000 1.00 97.31 84 ASP A CA 1
ATOM 659 C C . ASP A 1 84 ? 3.562 2.676 -20.148 1.00 97.31 84 ASP A C 1
ATOM 661 O O . ASP A 1 84 ? 4.123 2.645 -19.050 1.00 97.31 84 ASP A O 1
ATOM 665 N N . ARG A 1 85 ? 2.999 1.584 -20.669 1.00 98.12 85 ARG A N 1
ATOM 666 C CA . ARG A 1 85 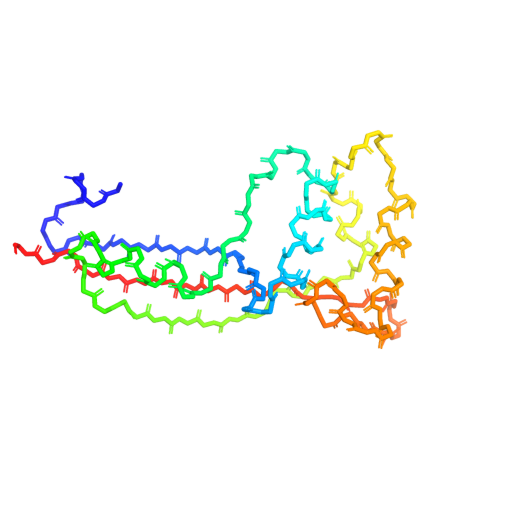? 3.067 0.257 -20.039 1.00 98.12 85 ARG A CA 1
ATOM 667 C C . ARG A 1 85 ? 4.469 -0.341 -20.070 1.00 98.12 85 ARG A C 1
ATOM 669 O O . ARG A 1 85 ? 4.859 -1.016 -19.122 1.00 98.12 85 ARG A O 1
ATOM 676 N N . SER A 1 86 ? 5.215 -0.116 -21.148 1.00 97.94 86 SER A N 1
ATOM 677 C CA . SER A 1 86 ? 6.560 -0.674 -21.308 1.00 97.94 86 SER A CA 1
ATOM 678 C C . SER A 1 86 ? 7.549 -0.028 -20.344 1.00 97.94 86 SER A C 1
ATOM 680 O O . SER A 1 86 ? 8.307 -0.747 -19.697 1.00 97.94 86 SER A O 1
ATOM 682 N N . GLY A 1 87 ? 7.503 1.299 -20.194 1.00 98.06 87 GLY A N 1
ATOM 683 C CA . GLY A 1 87 ? 8.316 2.026 -19.224 1.00 98.06 87 GLY A CA 1
ATOM 684 C C . GLY A 1 87 ? 7.986 1.637 -17.786 1.00 98.06 87 GLY A C 1
ATOM 685 O O . GLY A 1 87 ? 8.897 1.383 -17.000 1.00 98.06 87 GLY A O 1
ATOM 686 N N . LEU A 1 88 ? 6.698 1.485 -17.456 1.00 98.25 88 LEU A N 1
ATOM 687 C CA . LEU A 1 88 ? 6.285 1.004 -16.137 1.00 98.25 88 LEU A CA 1
ATOM 688 C C . LEU A 1 88 ? 6.788 -0.420 -15.848 1.00 98.25 88 LEU A C 1
ATOM 690 O O . LEU A 1 88 ? 7.275 -0.681 -14.749 1.00 98.25 88 LEU A O 1
ATOM 694 N N . LEU A 1 89 ? 6.682 -1.341 -16.812 1.00 98.38 89 LEU A N 1
ATOM 695 C CA . LEU A 1 89 ? 7.190 -2.703 -16.637 1.00 98.38 89 LEU A CA 1
ATOM 696 C C . LEU A 1 89 ? 8.704 -2.687 -16.408 1.00 98.38 89 LEU A C 1
ATOM 698 O O . LEU A 1 89 ? 9.163 -3.236 -15.413 1.00 98.38 89 LEU A O 1
ATOM 702 N N . ALA A 1 90 ? 9.458 -1.988 -17.260 1.00 97.88 90 ALA A N 1
ATOM 703 C CA . ALA A 1 90 ? 10.906 -1.865 -17.117 1.00 97.88 90 ALA A CA 1
ATOM 704 C C . ALA A 1 90 ? 11.308 -1.261 -15.759 1.00 97.88 90 ALA A C 1
ATOM 706 O O . ALA A 1 90 ? 12.254 -1.731 -15.133 1.00 97.88 90 ALA A O 1
ATOM 707 N N . LEU A 1 91 ? 10.570 -0.260 -15.265 1.00 97.44 91 LEU A N 1
ATOM 708 C CA . LEU A 1 91 ? 10.790 0.321 -13.939 1.00 97.44 91 LEU A CA 1
ATOM 709 C C . LEU A 1 91 ? 10.657 -0.726 -12.819 1.00 97.44 91 LEU A C 1
ATOM 711 O O . LEU A 1 91 ? 11.488 -0.754 -11.914 1.00 97.44 91 LEU A O 1
ATOM 715 N N . ILE A 1 92 ? 9.636 -1.586 -12.883 1.00 97.69 92 ILE A N 1
ATOM 716 C CA . ILE A 1 92 ? 9.420 -2.657 -11.897 1.00 97.69 92 ILE A CA 1
ATOM 717 C C . ILE A 1 92 ? 10.505 -3.738 -12.011 1.00 97.69 92 ILE A C 1
ATOM 719 O O . ILE A 1 92 ? 10.998 -4.229 -11.000 1.00 97.69 92 ILE A O 1
ATOM 723 N N . GLU A 1 93 ? 10.890 -4.127 -13.226 1.00 97.50 93 GLU A N 1
ATOM 724 C CA . GLU A 1 93 ? 11.914 -5.157 -13.441 1.00 97.50 93 GLU A CA 1
ATOM 725 C C . GLU A 1 93 ? 13.302 -4.692 -12.981 1.00 97.50 93 GLU A C 1
ATOM 727 O O . GLU A 1 93 ? 14.037 -5.459 -12.360 1.00 97.50 93 GLU A O 1
ATOM 732 N N . ASN A 1 94 ? 13.634 -3.417 -13.194 1.00 96.94 94 ASN A N 1
ATOM 733 C CA . ASN A 1 94 ? 14.892 -2.829 -12.736 1.00 96.94 94 ASN A CA 1
ATOM 734 C C . ASN A 1 94 ? 15.002 -2.769 -11.204 1.00 96.94 94 ASN A C 1
ATOM 736 O O . ASN A 1 94 ? 16.112 -2.741 -10.682 1.00 96.94 94 ASN A O 1
ATOM 740 N N . SER A 1 95 ? 13.886 -2.808 -10.462 1.00 96.25 95 SER A N 1
ATOM 741 C CA . SER A 1 95 ? 13.924 -2.782 -8.994 1.00 96.25 95 SER A CA 1
ATOM 742 C C . SER A 1 95 ? 14.309 -4.125 -8.357 1.00 96.25 95 SER A C 1
ATOM 744 O O . SER A 1 95 ? 14.260 -4.245 -7.135 1.00 96.25 95 SER A O 1
ATOM 746 N N . ILE A 1 96 ? 14.625 -5.164 -9.142 1.00 96.19 96 ILE A N 1
ATOM 747 C CA . ILE A 1 96 ? 15.052 -6.473 -8.616 1.00 96.19 96 ILE A CA 1
ATOM 748 C C . ILE A 1 96 ? 16.390 -6.375 -7.877 1.00 96.19 96 ILE A C 1
ATOM 750 O O . ILE A 1 96 ? 16.584 -7.076 -6.886 1.00 96.19 96 ILE A O 1
ATOM 754 N N . GLU A 1 97 ? 17.320 -5.547 -8.360 1.00 91.88 97 GLU A N 1
ATOM 755 C CA . GLU A 1 97 ? 18.692 -5.522 -7.836 1.00 91.88 97 GLU A CA 1
ATOM 756 C C . GLU A 1 97 ? 18.777 -4.938 -6.421 1.00 91.88 97 GLU A C 1
ATOM 758 O O . GLU A 1 97 ? 19.517 -5.453 -5.583 1.00 91.88 97 GLU A O 1
ATOM 763 N N . ASP A 1 98 ? 18.010 -3.884 -6.142 1.00 91.94 98 ASP A N 1
ATOM 764 C CA . ASP A 1 98 ? 18.137 -3.084 -4.922 1.00 91.94 98 ASP A CA 1
ATOM 765 C C . ASP A 1 98 ? 16.831 -2.915 -4.129 1.00 91.94 98 ASP A C 1
ATOM 767 O O . ASP A 1 98 ? 16.828 -2.281 -3.070 1.00 91.94 98 ASP A O 1
ATOM 771 N N . ASP A 1 99 ? 15.723 -3.494 -4.607 1.00 94.44 99 ASP A N 1
ATOM 772 C CA . ASP A 1 99 ? 14.388 -3.326 -4.024 1.00 94.44 99 ASP A CA 1
ATOM 773 C C . ASP A 1 99 ? 14.042 -1.841 -3.797 1.00 94.44 99 ASP A C 1
ATOM 775 O O . ASP A 1 99 ? 13.447 -1.453 -2.787 1.00 94.44 99 ASP A O 1
ATOM 779 N N . THR A 1 100 ? 14.418 -0.984 -4.750 1.00 95.62 100 THR A N 1
ATOM 780 C CA . THR A 1 100 ? 14.151 0.466 -4.723 1.00 95.62 100 THR A CA 1
ATOM 781 C C . THR A 1 100 ? 12.682 0.813 -4.511 1.00 95.62 100 THR A C 1
ATOM 783 O O . THR A 1 100 ? 12.380 1.840 -3.908 1.00 95.62 100 THR A O 1
ATOM 786 N N . LEU A 1 101 ? 11.756 -0.038 -4.962 1.00 97.38 101 LEU A N 1
ATOM 787 C CA . LEU A 1 101 ? 10.313 0.151 -4.782 1.00 97.38 101 LEU A CA 1
ATOM 788 C C . LEU A 1 101 ? 9.776 -0.439 -3.465 1.00 97.38 101 LEU A C 1
ATOM 790 O O . LEU A 1 101 ? 8.613 -0.224 -3.133 1.00 97.38 101 LEU A O 1
ATOM 794 N N . GLY A 1 102 ? 10.577 -1.190 -2.702 1.00 96.94 102 GLY A N 1
ATOM 795 C CA . GLY A 1 102 ? 10.136 -1.825 -1.454 1.00 96.94 102 GLY A CA 1
ATOM 796 C C . GLY A 1 102 ? 9.044 -2.887 -1.634 1.00 96.94 102 GLY A C 1
ATOM 797 O O . GLY A 1 102 ? 8.263 -3.126 -0.708 1.00 96.94 102 GLY A O 1
ATOM 798 N N . MET A 1 103 ? 8.955 -3.488 -2.825 1.00 97.75 103 MET A N 1
ATOM 799 C CA . MET A 1 103 ? 7.930 -4.470 -3.206 1.00 97.75 103 MET A CA 1
ATOM 800 C C . MET A 1 103 ? 8.464 -5.909 -3.248 1.00 97.75 103 MET A C 1
ATOM 802 O O . MET A 1 103 ? 7.725 -6.829 -3.611 1.00 97.75 103 MET A O 1
ATOM 806 N N . GLY A 1 104 ? 9.738 -6.118 -2.905 1.00 96.81 104 GLY A N 1
ATOM 807 C CA . GLY A 1 104 ? 10.389 -7.424 -2.924 1.00 96.81 104 GLY A CA 1
ATOM 808 C C . GLY A 1 104 ? 10.455 -8.024 -4.327 1.00 96.81 104 GLY A C 1
ATOM 809 O O . GLY A 1 104 ? 10.153 -9.210 -4.498 1.00 96.81 104 GLY A O 1
ATOM 810 N N . ALA A 1 105 ? 10.780 -7.195 -5.325 1.00 97.19 105 ALA A N 1
ATOM 811 C CA . ALA A 1 105 ? 10.846 -7.610 -6.720 1.00 97.19 105 ALA A CA 1
ATOM 812 C C . ALA A 1 105 ? 11.856 -8.746 -6.908 1.00 97.19 105 ALA A C 1
ATOM 814 O O . ALA A 1 105 ? 12.991 -8.677 -6.444 1.00 97.19 105 ALA A O 1
ATOM 815 N N . ARG A 1 106 ? 11.436 -9.818 -7.581 1.00 97.19 106 ARG A N 1
ATOM 816 C CA . ARG A 1 106 ? 12.290 -10.985 -7.821 1.00 97.19 106 ARG A CA 1
ATOM 817 C C . ARG A 1 106 ? 11.908 -11.728 -9.088 1.00 97.19 106 ARG A C 1
ATOM 819 O O . ARG A 1 106 ? 10.725 -11.875 -9.396 1.00 97.19 106 ARG A O 1
ATOM 826 N N . MET A 1 107 ? 12.910 -12.266 -9.777 1.00 97.56 107 MET A N 1
ATOM 827 C CA . MET A 1 107 ? 12.687 -13.175 -10.898 1.00 97.56 107 MET A CA 1
ATOM 828 C C . MET A 1 107 ? 12.079 -14.500 -10.410 1.00 97.56 107 MET A C 1
ATOM 830 O O . MET A 1 107 ? 12.465 -15.038 -9.370 1.00 97.56 107 MET A O 1
ATOM 834 N N . SER A 1 108 ? 11.127 -15.036 -11.171 1.00 96.38 108 SER A N 1
ATOM 835 C CA . SER A 1 108 ? 10.538 -16.362 -10.975 1.00 96.38 108 SER A CA 1
ATOM 836 C C . SER A 1 108 ? 10.381 -17.075 -12.321 1.00 96.38 108 SER A C 1
ATOM 838 O O . SER A 1 108 ? 10.602 -16.473 -13.367 1.00 96.38 108 SER A O 1
ATOM 840 N N . ALA A 1 109 ? 9.961 -18.343 -12.312 1.00 96.69 109 ALA A N 1
ATOM 841 C CA . ALA A 1 109 ? 9.711 -19.095 -13.546 1.00 96.69 109 ALA A CA 1
ATOM 842 C C . ALA A 1 109 ? 8.622 -18.466 -14.443 1.00 96.69 109 ALA A C 1
ATOM 844 O O . ALA A 1 109 ? 8.637 -18.662 -15.652 1.00 96.69 109 ALA A O 1
ATOM 845 N N . GLU A 1 110 ? 7.696 -17.703 -13.855 1.00 96.19 110 GLU A N 1
ATOM 846 C CA . GLU A 1 110 ? 6.577 -17.045 -14.547 1.00 96.19 110 GLU A CA 1
ATOM 847 C C . GLU A 1 110 ? 6.891 -15.587 -14.938 1.00 96.19 110 GLU A C 1
ATOM 849 O O . GLU A 1 110 ? 6.054 -14.913 -15.532 1.00 96.19 110 GLU A O 1
ATOM 854 N N . GLY A 1 111 ? 8.082 -15.087 -14.591 1.00 97.06 111 GLY A N 1
ATOM 855 C CA . GLY A 1 111 ? 8.477 -13.685 -14.737 1.00 97.06 111 GLY A CA 1
ATOM 856 C C . GLY A 1 111 ? 8.678 -12.981 -13.395 1.00 97.06 111 GLY A C 1
ATOM 857 O O . GLY A 1 111 ? 8.790 -13.618 -12.340 1.00 97.06 111 GLY A O 1
ATOM 858 N N . VAL A 1 112 ? 8.757 -11.652 -13.427 1.00 98.25 112 VAL A N 1
ATOM 859 C CA . VAL A 1 112 ? 9.044 -10.838 -12.239 1.00 98.25 112 VAL A CA 1
ATOM 860 C C . VAL A 1 112 ? 7.836 -10.799 -11.309 1.00 98.25 112 VAL A C 1
ATOM 862 O O . VAL A 1 112 ? 6.735 -10.415 -11.707 1.00 98.25 112 VAL A O 1
ATOM 865 N N . ARG A 1 113 ? 8.043 -11.199 -10.050 1.00 98.44 113 ARG A N 1
ATOM 866 C CA . ARG A 1 113 ? 7.041 -11.131 -8.983 1.00 98.44 113 ARG A CA 1
ATOM 867 C C . ARG A 1 113 ? 7.334 -9.974 -8.052 1.00 98.44 113 ARG A C 1
ATOM 869 O O . ARG A 1 113 ? 8.470 -9.796 -7.628 1.00 98.4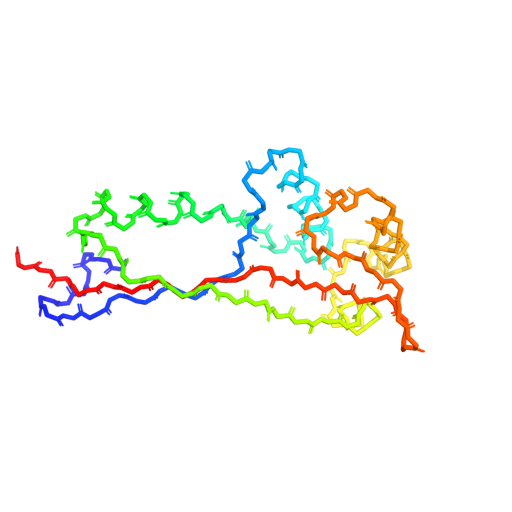4 113 ARG A O 1
ATOM 876 N N . ILE A 1 114 ? 6.273 -9.284 -7.670 1.00 98.31 114 ILE A N 1
ATOM 877 C CA . ILE A 1 114 ? 6.262 -8.219 -6.667 1.00 98.31 114 ILE A CA 1
ATOM 878 C C . ILE A 1 114 ? 5.131 -8.474 -5.677 1.00 98.31 114 ILE A C 1
ATOM 880 O O . ILE A 1 114 ? 4.230 -9.279 -5.939 1.00 98.31 114 ILE A O 1
ATOM 884 N N . ALA A 1 115 ? 5.155 -7.793 -4.538 1.00 98.25 115 ALA A N 1
ATOM 885 C CA . ALA A 1 115 ? 4.034 -7.802 -3.620 1.00 98.25 115 ALA A CA 1
ATOM 886 C C . ALA A 1 115 ? 3.775 -6.423 -3.021 1.00 98.25 115 ALA A C 1
ATOM 888 O O . ALA A 1 115 ? 4.684 -5.763 -2.522 1.00 98.25 115 ALA A O 1
ATOM 889 N N . PHE A 1 116 ? 2.503 -6.032 -2.990 1.00 98.25 116 PHE A N 1
ATOM 890 C CA . PHE A 1 116 ? 2.080 -4.926 -2.143 1.00 98.25 116 PHE A CA 1
ATOM 891 C C . PHE A 1 116 ? 2.110 -5.394 -0.693 1.00 98.25 116 PHE A C 1
ATOM 893 O O . PHE A 1 116 ? 1.507 -6.413 -0.343 1.00 98.25 116 PHE A O 1
ATOM 900 N N . ARG A 1 117 ? 2.810 -4.646 0.160 1.00 98.12 117 ARG A N 1
ATOM 901 C CA . ARG A 1 117 ? 2.656 -4.767 1.609 1.00 98.12 117 ARG A CA 1
ATOM 902 C C . ARG A 1 117 ? 1.313 -4.153 1.971 1.00 98.12 117 ARG A C 1
ATOM 904 O O . ARG A 1 117 ? 1.011 -3.048 1.534 1.00 98.12 117 ARG A O 1
ATOM 911 N N . SER A 1 118 ? 0.514 -4.852 2.762 1.00 98.44 118 SER A N 1
ATOM 912 C CA . SER A 1 118 ? -0.823 -4.398 3.137 1.00 98.44 118 SER A CA 1
ATOM 913 C C . SER A 1 118 ? -1.105 -4.674 4.602 1.00 98.44 118 SER A C 1
ATOM 915 O O . SER A 1 118 ? -0.511 -5.565 5.216 1.00 98.44 118 SER A O 1
ATOM 917 N N . VAL A 1 119 ? -2.030 -3.906 5.167 1.00 98.69 119 VAL A N 1
ATOM 918 C CA . VAL A 1 119 ? -2.452 -4.048 6.558 1.00 98.69 119 VAL A CA 1
ATOM 919 C C . VAL A 1 119 ? -3.967 -3.958 6.679 1.00 98.69 119 VAL A C 1
ATOM 921 O O . VAL A 1 119 ? -4.618 -3.177 5.986 1.00 98.69 119 VAL A O 1
ATOM 924 N N . VAL A 1 120 ? -4.522 -4.756 7.590 1.00 98.75 120 VAL A N 1
ATOM 925 C CA . VAL A 1 120 ? -5.840 -4.512 8.177 1.00 98.75 120 VAL A CA 1
ATOM 926 C C . VAL A 1 120 ? -5.642 -3.936 9.573 1.00 98.75 120 VAL A C 1
ATOM 928 O O . VAL A 1 120 ? -5.063 -4.605 10.431 1.00 98.75 120 VAL A O 1
ATOM 931 N N . LEU A 1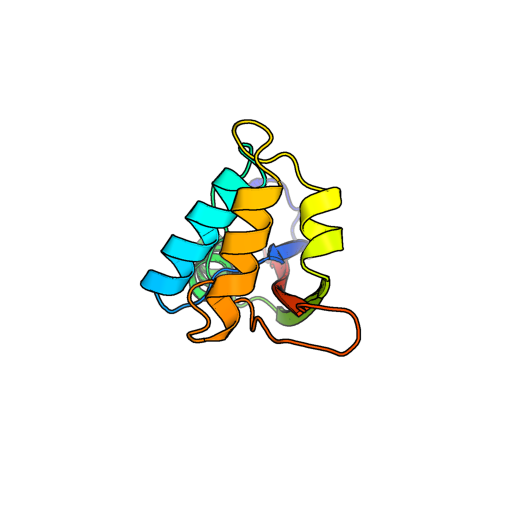 121 ? -6.139 -2.721 9.802 1.00 98.75 121 LEU A N 1
ATOM 932 C CA . LEU A 1 121 ? -6.249 -2.102 11.122 1.00 98.75 121 LEU A CA 1
ATOM 933 C C . LEU A 1 121 ? -7.709 -2.093 11.558 1.00 98.75 121 LEU A C 1
ATOM 935 O O . LEU A 1 121 ? -8.591 -1.744 10.772 1.00 98.75 121 LEU A O 1
ATOM 939 N N . SER A 1 122 ? -7.988 -2.440 12.811 1.00 98.38 122 SER A N 1
ATOM 940 C CA . SER A 1 122 ? -9.348 -2.356 13.340 1.00 98.38 122 SER A CA 1
ATOM 941 C C . SER A 1 122 ? -9.395 -1.943 14.802 1.00 98.38 122 SER A C 1
ATOM 943 O O . SER A 1 122 ? -8.599 -2.415 15.609 1.00 98.38 122 SER A O 1
ATOM 945 N N . ALA A 1 123 ? -10.373 -1.108 15.142 1.00 98.19 123 ALA A N 1
ATOM 946 C CA . ALA A 1 123 ? -10.643 -0.687 16.510 1.00 98.19 123 ALA A CA 1
ATOM 947 C C . ALA A 1 123 ? -12.146 -0.496 16.727 1.00 98.19 123 ALA A C 1
ATOM 949 O O . ALA A 1 123 ? -12.896 -0.189 15.794 1.00 98.19 123 ALA A O 1
ATOM 950 N N . VAL A 1 124 ? -12.591 -0.690 17.966 1.00 97.50 124 VAL A N 1
ATOM 951 C CA . VAL A 1 124 ? -13.965 -0.403 18.389 1.00 97.50 124 VAL A CA 1
ATOM 952 C C . VAL A 1 124 ? -13.982 0.982 19.015 1.00 97.50 124 VAL A C 1
ATOM 954 O O . VAL A 1 124 ? -13.183 1.264 19.902 1.00 97.50 124 VAL A O 1
ATOM 957 N N . LYS A 1 125 ? -14.892 1.847 18.564 1.00 96.25 125 LYS A N 1
ATOM 958 C CA . LYS A 1 125 ? -15.057 3.177 19.144 1.00 96.25 125 LYS A CA 1
ATOM 959 C C . LYS A 1 125 ? -15.599 3.050 20.565 1.00 96.25 125 LYS A C 1
ATOM 961 O O . LYS A 1 125 ? -16.731 2.598 20.761 1.00 96.25 125 LYS A O 1
ATOM 966 N N . LEU A 1 126 ? -14.789 3.469 21.528 1.00 88.88 126 LEU A N 1
ATOM 967 C CA . LEU A 1 126 ? -15.198 3.612 22.919 1.00 88.88 126 LEU A CA 1
ATOM 968 C C . LEU A 1 126 ? -15.967 4.932 23.106 1.00 88.88 126 LEU A C 1
ATOM 970 O O . LEU A 1 126 ? -15.902 5.816 22.248 1.00 88.88 126 LEU A O 1
ATOM 974 N N . GLY A 1 127 ? -16.790 4.984 24.157 1.00 78.12 127 GLY A N 1
ATOM 975 C CA . GLY A 1 127 ? -17.633 6.139 24.485 1.00 78.12 127 GLY A CA 1
ATOM 976 C C . GLY A 1 127 ? -16.835 7.352 24.928 1.00 78.12 127 GLY A C 1
ATOM 977 O O . GLY A 1 127 ? -15.724 7.153 25.465 1.00 78.12 127 GLY A O 1
#

Radius of gyration: 16.85 Å; chains: 1; bounding box: 40×30×46 Å

Foldseek 3Di:
DLVPADAQGKDKDKDFAFDPPVQLQVLLQVLVCQQAVVRDGHHHPVVVQVVCVVSQLPGWDKDKDKAKDALLVSLVPTDGDVNCSVVSSVSLQVCCPPVSN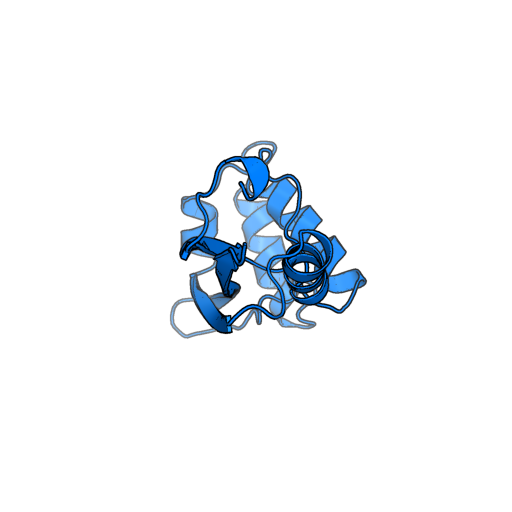VFNWDQDPVGIMGIGIMMMTMGGHHD

Sequence (127 aa):
MVRLTATGGRVVLCDGIASDEPEKARAFNQMERWRDPSTVEFRTFGYLHKLFVEMGLGEPYARSFHVPYLATDLVKASFPAGDDRSGLLALIENSIEDDTLGMGARMSAEGVRIAFRSVVLSAVKLG